Protein AF-A0A9N9A1X5-F1 (afdb_monomer_lite)

Structure (mmCIF, N/CA/C/O backbone):
data_AF-A0A9N9A1X5-F1
#
_entry.id   AF-A0A9N9A1X5-F1
#
loop_
_atom_site.group_PDB
_atom_site.id
_atom_site.type_symbol
_atom_site.label_atom_id
_atom_site.label_alt_id
_atom_site.label_comp_id
_atom_site.label_asym_id
_atom_site.label_entity_id
_atom_site.label_seq_id
_atom_site.pdbx_PDB_ins_code
_atom_site.Cartn_x
_atom_site.Cartn_y
_atom_site.Cartn_z
_atom_site.occupancy
_atom_site.B_iso_or_equiv
_atom_site.auth_seq_id
_atom_site.auth_comp_id
_atom_site.auth_asym_id
_atom_site.auth_atom_id
_atom_site.pdbx_PDB_model_num
ATOM 1 N N . CYS A 1 1 ? 8.928 -8.589 -3.030 1.00 90.06 1 CYS A N 1
ATOM 2 C CA . CYS A 1 1 ? 8.033 -7.415 -3.032 1.00 90.06 1 CYS A CA 1
ATOM 3 C C . CYS A 1 1 ? 8.673 -6.265 -2.249 1.00 90.06 1 CYS A C 1
ATOM 5 O O . CYS A 1 1 ? 9.037 -6.487 -1.104 1.00 90.06 1 CYS A O 1
ATOM 7 N N . TYR A 1 2 ? 8.829 -5.063 -2.821 1.00 94.00 2 TYR A N 1
ATOM 8 C CA . TYR A 1 2 ? 9.361 -3.892 -2.092 1.00 94.00 2 TYR A CA 1
ATOM 9 C C . TYR A 1 2 ? 8.298 -3.136 -1.271 1.00 94.00 2 TYR A C 1
ATOM 11 O O . TYR A 1 2 ? 8.634 -2.259 -0.479 1.00 94.00 2 TYR A O 1
ATOM 19 N N . LEU A 1 3 ? 7.017 -3.483 -1.443 1.00 95.75 3 LEU A N 1
ATOM 20 C CA . LEU A 1 3 ? 5.882 -2.843 -0.769 1.00 95.75 3 LEU A CA 1
ATOM 21 C C . LEU A 1 3 ? 5.399 -3.603 0.478 1.00 95.75 3 LEU A C 1
ATOM 23 O O . LEU A 1 3 ? 4.563 -3.083 1.210 1.00 95.75 3 LEU A O 1
ATOM 27 N N . CYS A 1 4 ? 5.888 -4.815 0.752 1.00 94.94 4 CYS A N 1
ATOM 28 C CA . CYS A 1 4 ? 5.504 -5.583 1.941 1.00 94.94 4 CYS A CA 1
ATOM 29 C C . CYS A 1 4 ? 6.554 -6.651 2.300 1.00 94.94 4 CYS A C 1
ATOM 31 O O . CYS A 1 4 ? 7.303 -7.071 1.415 1.00 94.94 4 CYS A O 1
ATOM 33 N N . PRO A 1 5 ? 6.546 -7.188 3.535 1.00 92.81 5 PRO A N 1
ATOM 34 C CA . PRO A 1 5 ? 7.524 -8.182 3.974 1.00 92.81 5 PRO A CA 1
ATOM 35 C C . PRO A 1 5 ? 7.153 -9.612 3.573 1.00 92.81 5 PRO A C 1
ATOM 37 O O . PRO A 1 5 ? 7.980 -10.516 3.688 1.00 92.81 5 PRO A O 1
ATOM 40 N N . ASN A 1 6 ? 5.913 -9.828 3.130 1.00 88.00 6 ASN A N 1
ATOM 41 C CA . ASN A 1 6 ? 5.428 -11.150 2.771 1.00 88.00 6 ASN A CA 1
ATOM 42 C C . ASN A 1 6 ? 6.188 -11.676 1.550 1.00 88.00 6 ASN A C 1
ATOM 44 O O . ASN A 1 6 ? 6.294 -10.998 0.525 1.00 88.00 6 ASN A O 1
ATOM 48 N N . LYS A 1 7 ? 6.718 -12.891 1.692 1.00 72.19 7 LYS A N 1
ATOM 49 C CA . LYS A 1 7 ? 7.453 -13.623 0.663 1.00 72.19 7 LYS A CA 1
ATOM 50 C C . LYS A 1 7 ? 6.520 -14.659 0.039 1.00 72.19 7 LYS A C 1
ATOM 52 O O . LYS A 1 7 ? 6.695 -15.845 0.274 1.00 72.19 7 LYS A O 1
ATOM 57 N N . TYR A 1 8 ? 5.500 -14.208 -0.684 1.00 63.59 8 TYR A N 1
ATOM 58 C CA . TYR A 1 8 ? 4.796 -15.105 -1.595 1.00 63.59 8 TYR A CA 1
ATOM 59 C C . TYR A 1 8 ? 5.568 -15.058 -2.905 1.00 63.59 8 TYR A C 1
ATOM 61 O O . TYR A 1 8 ? 5.627 -14.036 -3.584 1.00 63.59 8 TYR A O 1
ATOM 69 N N . SER A 1 9 ? 6.284 -16.134 -3.175 1.00 47.66 9 SER A N 1
ATOM 70 C CA . SER A 1 9 ? 6.928 -16.399 -4.450 1.00 47.66 9 SER A CA 1
ATOM 71 C C . SER A 1 9 ? 6.339 -17.698 -4.959 1.00 47.66 9 SER A C 1
ATOM 73 O O . SER A 1 9 ? 6.228 -18.626 -4.168 1.00 47.66 9 SER A O 1
ATOM 75 N N . PHE A 1 10 ? 5.974 -17.712 -6.238 1.00 43.50 10 PHE A N 1
ATOM 76 C CA . PHE A 1 10 ? 5.844 -18.878 -7.112 1.00 43.50 10 PHE A CA 1
ATOM 77 C C . PHE A 1 10 ? 6.256 -20.203 -6.436 1.00 43.50 10 PHE A C 1
ATOM 79 O O . PHE A 1 10 ? 7.447 -20.507 -6.366 1.00 43.50 10 PHE A O 1
ATOM 86 N N . ASP A 1 11 ? 5.295 -20.960 -5.900 1.00 42.38 11 ASP A N 1
ATOM 87 C CA . ASP A 1 11 ? 5.549 -22.357 -5.547 1.00 42.38 11 ASP A CA 1
ATOM 88 C C . ASP A 1 11 ? 5.662 -23.124 -6.872 1.00 42.38 11 ASP A C 1
ATOM 90 O O . ASP A 1 11 ? 4.681 -23.266 -7.602 1.00 42.38 11 ASP A O 1
ATOM 94 N N . GLU A 1 12 ? 6.865 -23.604 -7.209 1.00 48.62 12 GLU A N 1
ATOM 95 C CA . GLU A 1 12 ? 7.106 -24.425 -8.411 1.00 48.62 12 GLU A CA 1
ATOM 96 C C . GLU A 1 12 ? 6.248 -25.708 -8.432 1.00 48.62 12 GLU A C 1
ATOM 98 O O . GLU A 1 12 ? 6.062 -26.307 -9.490 1.00 48.62 12 GLU A O 1
ATOM 103 N N . GLU A 1 13 ? 5.703 -26.127 -7.283 1.00 49.28 13 GLU A N 1
ATOM 104 C CA . GLU A 1 13 ? 4.966 -27.384 -7.126 1.00 49.28 13 GLU A CA 1
ATOM 105 C C . GLU A 1 13 ? 3.461 -27.301 -7.440 1.00 49.28 13 GLU A C 1
ATOM 107 O O . GLU A 1 13 ? 2.864 -28.344 -7.708 1.00 49.28 13 GLU A O 1
ATOM 112 N N . THR A 1 14 ? 2.821 -26.121 -7.443 1.00 48.62 14 THR A N 1
ATOM 113 C CA . THR A 1 14 ? 1.349 -26.041 -7.583 1.00 48.62 14 THR A CA 1
ATOM 114 C C . THR A 1 14 ? 0.839 -25.691 -8.979 1.00 48.62 14 THR A C 1
ATOM 116 O O . THR A 1 14 ? -0.344 -25.897 -9.216 1.00 48.62 14 THR A O 1
ATOM 119 N N . TYR A 1 15 ? 1.679 -25.214 -9.915 1.00 44.69 15 TYR A N 1
ATOM 120 C CA . TYR A 1 15 ? 1.290 -24.815 -11.293 1.00 44.69 15 TYR A CA 1
ATOM 121 C C . TYR A 1 15 ? -0.044 -24.034 -11.379 1.00 44.69 15 TYR A C 1
ATOM 123 O O . TYR A 1 15 ? -0.753 -24.064 -12.381 1.00 44.69 15 TYR A O 1
ATOM 131 N N . GLU A 1 16 ? -0.375 -23.315 -10.312 1.00 42.34 16 GLU A N 1
ATOM 132 C CA . GLU A 1 16 ? -1.498 -22.404 -10.177 1.00 42.34 16 GLU A CA 1
ATOM 133 C C . GLU A 1 16 ? -0.889 -21.183 -9.490 1.00 42.34 16 GLU A C 1
ATOM 135 O O . GLU A 1 16 ? -0.623 -21.189 -8.287 1.00 42.34 16 GLU A O 1
ATOM 140 N N . GLY A 1 17 ? -0.531 -20.173 -10.288 1.00 42.31 17 GLY A N 1
ATOM 141 C CA . GLY A 1 17 ? 0.051 -18.925 -9.803 1.00 42.31 17 GLY A CA 1
ATOM 142 C C . GLY A 1 17 ? -0.938 -18.221 -8.880 1.00 42.31 17 GLY A C 1
ATOM 143 O O . GLY A 1 17 ? -1.812 -17.494 -9.341 1.00 42.31 17 GLY A O 1
ATOM 144 N N . GLY A 1 18 ? -0.841 -18.483 -7.579 1.00 41.34 18 GLY A N 1
ATOM 145 C CA . GLY A 1 18 ? -1.771 -17.945 -6.594 1.00 41.34 18 GLY A CA 1
ATOM 146 C C . GLY A 1 18 ? -1.640 -16.430 -6.489 1.00 41.34 18 GLY A C 1
ATOM 147 O O . GLY A 1 18 ? -0.579 -15.973 -6.083 1.00 41.34 18 GLY A O 1
ATOM 148 N N . GLU A 1 19 ? -2.704 -15.711 -6.877 1.00 53.69 19 GLU A N 1
ATOM 149 C CA . GLU A 1 19 ? -3.191 -14.335 -6.577 1.00 53.69 19 GLU A CA 1
ATOM 150 C C . GLU A 1 19 ? -2.211 -13.159 -6.298 1.00 53.69 19 GLU A C 1
ATOM 152 O O . GLU A 1 19 ? -2.636 -12.010 -6.182 1.00 53.69 19 GLU A O 1
ATOM 157 N N . PHE A 1 20 ? -0.896 -13.366 -6.259 1.00 62.91 20 PHE A N 1
ATOM 158 C CA . PHE A 1 20 ? 0.128 -12.399 -5.861 1.00 62.91 20 PHE A CA 1
ATOM 159 C C . PHE A 1 20 ? 1.337 -12.432 -6.802 1.00 62.91 20 PHE A C 1
ATOM 161 O O . PHE A 1 20 ? 2.485 -12.430 -6.351 1.00 62.91 20 PHE A O 1
ATOM 168 N N . GLU A 1 21 ? 1.097 -12.444 -8.113 1.00 75.56 21 GLU A N 1
ATOM 169 C CA . GLU A 1 21 ? 2.166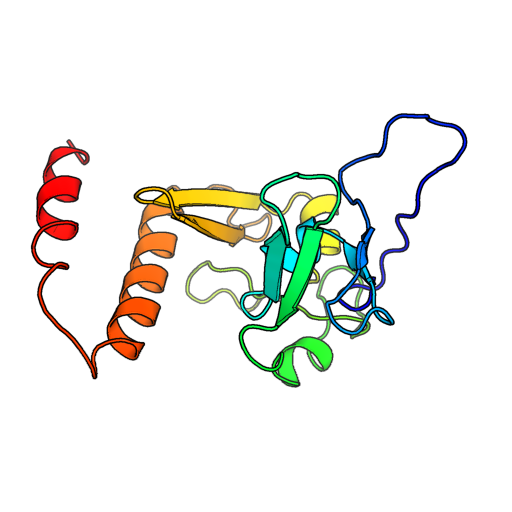 -12.346 -9.108 1.00 75.56 21 GLU A CA 1
ATOM 170 C C . GLU A 1 21 ? 3.070 -11.127 -8.837 1.00 75.56 21 GLU A C 1
ATOM 172 O O . GLU A 1 21 ? 2.607 -10.031 -8.488 1.00 75.56 21 GLU A O 1
ATOM 177 N N . LEU A 1 22 ? 4.386 -11.336 -8.944 1.00 86.31 22 LEU A N 1
ATOM 178 C CA . LEU A 1 22 ? 5.375 -10.274 -8.818 1.00 86.31 22 LEU A CA 1
ATOM 179 C C . LEU A 1 22 ? 5.517 -9.555 -10.153 1.00 86.31 22 LEU A C 1
ATOM 181 O O . LEU A 1 22 ? 5.984 -10.128 -11.129 1.00 86.31 22 LEU A O 1
ATOM 185 N N . ILE A 1 23 ? 5.218 -8.263 -10.149 1.00 88.12 23 ILE A N 1
ATOM 186 C CA . ILE A 1 23 ? 5.361 -7.398 -11.310 1.00 88.12 23 ILE A CA 1
ATOM 187 C C . ILE A 1 23 ? 6.622 -6.557 -11.124 1.00 88.12 23 ILE A C 1
ATOM 189 O O . ILE A 1 23 ? 6.880 -6.002 -10.046 1.00 88.12 23 ILE A O 1
ATOM 193 N N . ALA A 1 24 ? 7.438 -6.491 -12.174 1.00 89.88 24 ALA A N 1
ATOM 194 C CA . ALA A 1 24 ? 8.619 -5.643 -12.201 1.00 89.88 24 ALA A CA 1
ATOM 195 C C . ALA A 1 24 ? 8.206 -4.167 -12.219 1.00 89.88 24 ALA A C 1
ATOM 197 O O . ALA A 1 24 ? 7.299 -3.765 -12.945 1.00 89.88 24 ALA A O 1
ATOM 198 N N . LYS A 1 25 ? 8.911 -3.340 -11.458 1.00 90.50 25 LYS A N 1
ATOM 199 C CA . LYS A 1 25 ? 8.856 -1.890 -11.595 1.00 90.50 25 LYS A CA 1
ATOM 200 C C . LYS A 1 25 ? 9.504 -1.461 -12.919 1.00 90.50 25 LYS A C 1
ATOM 202 O O . LYS A 1 25 ? 10.329 -2.188 -13.470 1.00 90.50 25 LYS A O 1
ATOM 207 N N . ASP A 1 26 ? 9.133 -0.290 -13.429 1.00 86.75 26 ASP A N 1
ATOM 208 C CA . ASP A 1 26 ? 9.712 0.328 -14.633 1.00 86.75 26 ASP A CA 1
ATOM 209 C C . ASP A 1 26 ? 11.245 0.459 -14.614 1.00 86.75 26 ASP A C 1
ATOM 211 O O . ASP A 1 26 ? 11.881 0.403 -15.663 1.00 86.75 26 ASP A O 1
ATOM 215 N N . ASP A 1 27 ? 11.850 0.554 -13.427 1.00 84.88 27 ASP A N 1
ATOM 216 C CA . ASP A 1 27 ? 13.306 0.539 -13.250 1.00 84.88 27 ASP A CA 1
ATOM 217 C C . ASP A 1 27 ? 13.953 -0.830 -13.528 1.00 84.88 27 ASP A C 1
ATOM 219 O O . ASP A 1 27 ? 15.175 -0.919 -13.623 1.00 84.88 27 ASP A O 1
ATOM 223 N N . GLY A 1 28 ? 13.159 -1.897 -13.663 1.00 78.94 28 GLY A N 1
ATOM 224 C CA . GLY A 1 28 ? 13.616 -3.259 -13.939 1.00 78.94 28 GLY A CA 1
ATOM 225 C C . GLY A 1 28 ? 14.365 -3.932 -12.784 1.00 78.94 28 GLY A C 1
ATOM 226 O O . GLY A 1 28 ? 14.792 -5.077 -12.919 1.00 78.94 28 GLY A O 1
ATOM 227 N N . VAL A 1 29 ? 14.524 -3.250 -11.645 1.00 83.88 29 VAL A N 1
ATOM 228 C CA . VAL A 1 29 ? 15.314 -3.726 -10.499 1.00 83.88 29 VAL A CA 1
ATOM 229 C C . VAL A 1 29 ? 14.408 -4.150 -9.350 1.00 83.88 29 VAL A C 1
ATOM 231 O O . VAL A 1 29 ? 14.676 -5.145 -8.674 1.00 83.88 29 VAL A O 1
ATOM 234 N N . ARG A 1 30 ? 13.334 -3.398 -9.097 1.00 89.69 30 ARG A N 1
ATOM 235 C CA . ARG A 1 30 ? 12.405 -3.675 -7.997 1.00 89.69 30 ARG A CA 1
ATOM 236 C C . ARG A 1 30 ? 11.190 -4.456 -8.481 1.00 89.69 30 ARG A C 1
ATOM 238 O O . ARG A 1 30 ? 10.732 -4.284 -9.600 1.00 89.69 30 ARG A O 1
ATOM 245 N N . TYR A 1 31 ? 10.635 -5.279 -7.594 1.00 91.44 31 TYR A N 1
ATOM 246 C CA . TYR A 1 31 ? 9.440 -6.085 -7.855 1.00 91.44 31 TYR A CA 1
ATOM 247 C C . TYR A 1 31 ? 8.457 -5.925 -6.707 1.00 91.44 31 TYR A C 1
ATOM 249 O O . TYR A 1 31 ? 8.864 -5.951 -5.537 1.00 91.44 31 TYR A O 1
ATOM 257 N N . ALA A 1 32 ? 7.169 -5.813 -7.004 1.00 91.94 32 ALA A N 1
ATOM 258 C CA . ALA A 1 32 ? 6.115 -5.861 -5.998 1.00 91.94 32 ALA A CA 1
ATOM 259 C C . ALA A 1 32 ? 4.962 -6.753 -6.445 1.00 91.94 32 ALA A C 1
ATOM 261 O O . ALA A 1 32 ? 4.803 -7.020 -7.628 1.00 91.94 32 ALA A O 1
ATOM 262 N N . HIS A 1 33 ? 4.190 -7.254 -5.480 1.00 91.75 33 HIS A N 1
ATOM 263 C CA . HIS A 1 33 ? 2.975 -7.997 -5.802 1.00 91.75 33 HIS A CA 1
ATOM 264 C C . HIS A 1 33 ? 2.009 -7.073 -6.543 1.00 91.75 33 HIS A C 1
ATOM 266 O O . HIS A 1 33 ? 1.860 -5.917 -6.128 1.00 91.75 33 HIS A O 1
ATOM 272 N N . GLY A 1 34 ? 1.309 -7.601 -7.549 1.00 90.00 34 GLY A N 1
ATOM 273 C CA . GLY A 1 34 ? 0.255 -6.870 -8.253 1.00 90.00 34 GLY A CA 1
ATOM 274 C C . GLY A 1 34 ? -0.764 -6.270 -7.281 1.00 90.00 34 GLY A C 1
ATOM 275 O O . GLY A 1 34 ? -1.010 -5.067 -7.306 1.00 90.00 34 GLY A O 1
ATOM 276 N N . LEU A 1 35 ? -1.237 -7.057 -6.307 1.00 91.00 35 LEU A N 1
ATOM 277 C CA . LEU A 1 35 ? -2.135 -6.567 -5.254 1.00 91.00 35 LEU A CA 1
ATOM 278 C C . LEU A 1 35 ? -1.553 -5.379 -4.472 1.00 91.00 35 LEU A C 1
ATOM 280 O O . LEU A 1 35 ? -2.230 -4.376 -4.263 1.00 91.00 35 LEU A O 1
ATOM 284 N N . CYS A 1 36 ? -0.285 -5.451 -4.055 1.00 94.12 36 CYS A N 1
ATOM 285 C CA . CYS A 1 36 ? 0.340 -4.339 -3.340 1.00 94.12 36 CYS A CA 1
ATOM 286 C C . CYS A 1 36 ? 0.402 -3.075 -4.208 1.00 94.12 36 CYS A C 1
ATOM 288 O O . CYS A 1 36 ? 0.139 -1.990 -3.696 1.00 94.12 36 CYS A O 1
ATOM 290 N N . ALA A 1 37 ? 0.725 -3.216 -5.495 1.00 93.31 37 ALA A N 1
ATOM 291 C CA . ALA A 1 37 ? 0.800 -2.101 -6.433 1.00 93.31 37 ALA A CA 1
ATOM 292 C C . ALA A 1 37 ? -0.577 -1.489 -6.750 1.00 93.31 37 ALA A C 1
ATOM 294 O O . ALA A 1 37 ? -0.677 -0.282 -6.939 1.00 93.31 37 ALA A O 1
ATOM 295 N N . MET A 1 38 ? -1.647 -2.289 -6.760 1.00 92.00 38 MET A N 1
ATOM 296 C CA . MET A 1 38 ? -3.012 -1.789 -6.968 1.00 92.00 38 MET A CA 1
ATOM 297 C C . MET A 1 38 ? -3.514 -0.942 -5.790 1.00 92.00 38 MET A C 1
ATOM 299 O O . MET A 1 38 ? -4.196 0.061 -5.984 1.00 92.00 38 MET A O 1
ATOM 303 N N . PHE A 1 39 ? -3.182 -1.327 -4.555 1.00 94.06 39 PHE A N 1
ATOM 304 C CA . PHE A 1 39 ? -3.741 -0.697 -3.351 1.00 94.06 39 PHE A CA 1
ATOM 305 C C . PHE A 1 39 ? -2.843 0.375 -2.716 1.00 94.06 39 PHE A C 1
ATOM 307 O O . PHE A 1 39 ? -3.314 1.122 -1.853 1.00 94.06 39 PHE A O 1
ATOM 314 N N . VAL A 1 40 ? -1.570 0.482 -3.110 1.00 94.81 40 VAL A N 1
ATOM 315 C CA . VAL A 1 40 ? -0.733 1.643 -2.772 1.00 94.81 40 VAL A CA 1
ATOM 316 C C . VAL A 1 40 ? -1.086 2.787 -3.740 1.00 94.81 40 VAL A C 1
ATOM 318 O O . VAL A 1 40 ? -0.867 2.645 -4.936 1.00 94.81 40 VAL A O 1
ATOM 321 N N . PRO A 1 41 ? -1.645 3.920 -3.266 1.00 91.25 41 PRO A N 1
ATOM 322 C CA . PRO A 1 41 ? -2.226 4.947 -4.145 1.00 91.25 41 PRO A CA 1
ATOM 323 C C . PRO A 1 41 ? -1.264 5.590 -5.148 1.00 91.25 41 PRO A C 1
ATOM 325 O O . PRO A 1 41 ? -1.699 6.092 -6.180 1.00 91.25 41 PRO A O 1
ATOM 328 N N . GLU A 1 42 ? 0.025 5.619 -4.824 1.00 94.19 42 GLU A N 1
ATOM 329 C CA . GLU A 1 42 ? 1.063 6.243 -5.642 1.00 94.19 42 GLU A CA 1
ATOM 330 C C . GLU A 1 42 ? 1.607 5.315 -6.738 1.00 94.19 42 GLU A C 1
ATOM 332 O O . GLU A 1 42 ? 2.399 5.748 -7.575 1.00 94.19 42 GLU A O 1
ATOM 337 N N . THR A 1 43 ? 1.180 4.050 -6.760 1.00 92.88 43 THR A N 1
ATOM 338 C CA . THR A 1 43 ? 1.583 3.062 -7.763 1.00 92.88 43 THR A CA 1
ATOM 339 C C . THR A 1 43 ? 0.439 2.707 -8.708 1.00 92.88 43 THR A C 1
ATOM 341 O O . THR A 1 43 ? -0.740 2.865 -8.398 1.00 92.88 43 THR A O 1
ATOM 344 N N . GLU A 1 44 ? 0.793 2.229 -9.894 1.00 90.50 44 GLU A N 1
ATOM 345 C CA . GLU A 1 44 ? -0.128 1.702 -10.896 1.00 90.50 44 GLU A CA 1
ATOM 346 C C . GLU A 1 44 ? 0.541 0.581 -11.679 1.00 90.50 44 GLU A C 1
ATOM 348 O O . GLU A 1 44 ? 1.763 0.554 -11.810 1.00 90.50 44 GLU A O 1
ATOM 353 N N . ILE A 1 45 ? -0.263 -0.341 -12.196 1.00 89.69 45 ILE A N 1
ATOM 354 C CA . ILE A 1 45 ? 0.192 -1.355 -13.139 1.00 89.69 45 ILE A CA 1
ATOM 355 C C . ILE A 1 45 ? -0.188 -0.859 -14.531 1.00 89.69 45 ILE A C 1
ATOM 357 O O . ILE A 1 45 ? -1.368 -0.665 -14.813 1.00 89.69 45 ILE A O 1
ATOM 361 N N . ALA A 1 46 ? 0.809 -0.635 -15.380 1.00 87.50 46 ALA A N 1
ATOM 362 C CA . ALA A 1 46 ? 0.623 -0.239 -16.768 1.00 87.50 46 ALA A CA 1
ATOM 363 C C . ALA A 1 46 ? 1.124 -1.352 -17.694 1.00 87.50 46 ALA A C 1
ATOM 365 O O . ALA A 1 46 ? 2.174 -1.945 -17.441 1.00 87.50 46 ALA A O 1
ATOM 366 N N . SER A 1 47 ? 0.393 -1.609 -18.776 1.00 81.75 47 SER A N 1
ATOM 367 C CA . SER A 1 47 ? 0.848 -2.476 -19.868 1.00 81.75 47 SER A CA 1
ATOM 368 C C . SER A 1 47 ? 1.533 -1.629 -20.943 1.00 81.75 47 SER A C 1
ATOM 370 O O . SER A 1 47 ? 1.069 -0.532 -21.266 1.00 81.75 47 SER A O 1
ATOM 372 N N . SER A 1 48 ? 2.655 -2.114 -21.473 1.00 69.25 48 SER A N 1
ATOM 373 C CA . SER A 1 48 ? 3.416 -1.450 -22.539 1.00 69.25 48 SER A CA 1
ATOM 374 C C . SER A 1 48 ? 2.765 -1.586 -23.920 1.00 69.25 48 SER A C 1
ATOM 376 O O . SER A 1 48 ? 2.944 -0.705 -24.760 1.00 69.25 48 SER A O 1
ATOM 378 N N . ASP A 1 49 ? 2.013 -2.662 -24.162 1.00 66.81 49 ASP A N 1
ATOM 379 C CA . ASP A 1 49 ? 1.461 -3.023 -25.474 1.00 66.81 49 ASP A CA 1
ATOM 380 C C . ASP A 1 49 ? -0.043 -3.354 -25.451 1.00 66.81 49 ASP A C 1
ATOM 382 O O . ASP A 1 49 ? -0.627 -3.693 -26.481 1.00 66.81 49 ASP A O 1
ATOM 386 N N . GLY A 1 50 ? -0.689 -3.224 -24.290 1.00 58.00 50 GLY A N 1
ATOM 387 C CA . GLY A 1 50 ? -2.089 -3.596 -24.091 1.00 58.00 50 GLY A CA 1
ATOM 388 C C . GLY A 1 50 ? -2.305 -5.099 -23.898 1.00 58.00 50 GLY A C 1
ATOM 389 O O . GLY A 1 50 ? -3.457 -5.526 -23.839 1.00 58.00 50 GLY A O 1
ATOM 390 N N . SER A 1 51 ? -1.234 -5.894 -23.798 1.00 58.25 51 SER A N 1
ATOM 391 C CA . SER A 1 51 ? -1.287 -7.296 -23.391 1.00 58.25 51 SER A CA 1
ATOM 392 C C . SER A 1 51 ? -0.983 -7.452 -21.897 1.00 58.25 51 SER A C 1
ATOM 394 O O . SER A 1 51 ? -0.228 -6.669 -21.311 1.00 58.25 51 SER A O 1
ATOM 396 N N . ASP A 1 52 ? -1.552 -8.487 -21.277 1.00 56.88 52 ASP A N 1
ATOM 397 C CA . ASP A 1 52 ? -1.318 -8.803 -19.859 1.00 56.88 52 ASP A CA 1
ATOM 398 C C . ASP A 1 52 ? 0.119 -9.296 -19.595 1.00 56.88 52 ASP A C 1
ATOM 400 O O . ASP A 1 52 ? 0.588 -9.262 -18.459 1.00 56.88 52 ASP A O 1
ATOM 404 N N . ASN A 1 53 ? 0.848 -9.705 -20.640 1.00 58.03 53 ASN A N 1
ATOM 405 C CA . ASN A 1 53 ? 2.138 -10.387 -20.513 1.00 58.03 53 ASN A CA 1
ATOM 406 C C . ASN A 1 53 ? 3.309 -9.455 -20.148 1.00 58.03 53 ASN A C 1
ATOM 408 O O . ASN A 1 53 ? 4.291 -9.926 -19.581 1.00 58.03 53 ASN A O 1
ATOM 412 N N . ASP A 1 54 ? 3.213 -8.154 -20.447 1.00 73.94 54 ASP A N 1
ATOM 413 C CA . ASP A 1 54 ? 4.305 -7.181 -20.265 1.00 73.94 54 ASP A CA 1
ATOM 414 C C . ASP A 1 54 ? 3.917 -6.014 -19.338 1.00 73.94 54 ASP A C 1
ATOM 416 O O . ASP A 1 54 ? 4.256 -4.845 -19.553 1.00 73.94 54 ASP A O 1
ATOM 420 N N . CYS A 1 55 ? 3.212 -6.323 -18.250 1.00 84.19 55 CYS A N 1
ATOM 421 C CA . CYS A 1 55 ? 2.859 -5.330 -17.240 1.00 84.19 55 CYS A CA 1
ATOM 422 C C . CYS A 1 55 ? 4.087 -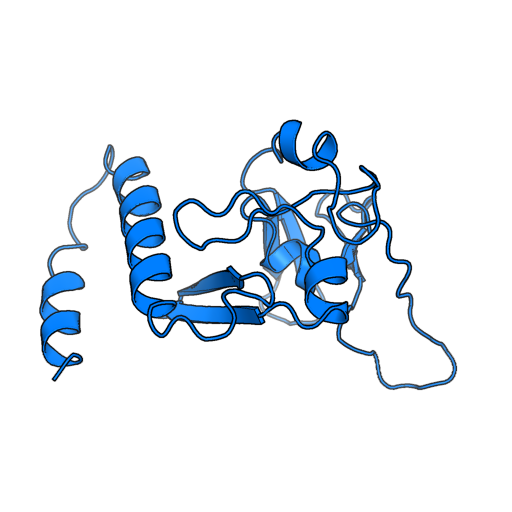4.833 -16.449 1.00 84.19 55 CYS A C 1
ATOM 424 O O . CYS A 1 55 ? 4.977 -5.601 -16.066 1.00 84.19 55 CYS A O 1
ATOM 426 N N . LYS A 1 56 ? 4.117 -3.529 -16.144 1.00 89.75 56 LYS A N 1
ATOM 427 C CA . LYS A 1 56 ? 5.108 -2.879 -15.273 1.00 89.75 56 LYS A CA 1
ATOM 428 C C . LYS A 1 56 ? 4.431 -2.045 -14.198 1.00 89.75 56 LYS A C 1
ATOM 430 O O . LYS A 1 56 ? 3.397 -1.426 -14.431 1.00 89.75 56 LYS A O 1
ATOM 435 N N . ILE A 1 57 ? 5.055 -1.982 -13.026 1.00 91.81 57 ILE A N 1
ATOM 436 C CA . ILE A 1 57 ? 4.655 -1.044 -11.976 1.00 91.81 57 ILE A CA 1
ATOM 437 C C . ILE A 1 57 ? 5.262 0.322 -12.283 1.00 91.81 57 ILE A C 1
ATOM 439 O O . ILE A 1 57 ? 6.485 0.451 -12.379 1.00 91.81 57 ILE A O 1
ATOM 443 N N . ILE A 1 58 ? 4.406 1.334 -12.372 1.00 92.31 58 ILE A N 1
ATOM 444 C CA . ILE A 1 58 ? 4.774 2.742 -12.499 1.00 92.31 58 ILE A CA 1
ATOM 445 C C . ILE A 1 58 ? 4.457 3.450 -11.177 1.00 92.31 58 ILE A C 1
ATOM 447 O O . ILE A 1 58 ? 3.397 3.242 -10.587 1.00 92.31 58 ILE A O 1
ATOM 451 N N . GLU A 1 59 ? 5.371 4.296 -10.703 1.00 91.12 59 GLU A N 1
ATOM 452 C CA . GLU A 1 59 ? 5.104 5.237 -9.608 1.00 91.12 59 GLU A CA 1
ATOM 453 C C . GLU A 1 59 ? 4.603 6.550 -10.228 1.00 91.12 59 GLU A C 1
ATOM 455 O O . GLU A 1 59 ? 5.380 7.274 -10.848 1.00 91.12 59 GLU A O 1
ATOM 460 N N . LYS A 1 60 ? 3.303 6.849 -10.095 1.00 86.75 60 LYS A N 1
ATOM 461 C CA . LYS A 1 60 ? 2.709 8.107 -10.595 1.00 86.75 60 LYS A CA 1
ATOM 462 C C . LYS A 1 60 ? 3.283 9.320 -9.871 1.00 86.75 60 LYS A C 1
ATOM 464 O O . LYS A 1 60 ? 3.502 10.369 -10.468 1.00 86.75 60 LYS A O 1
ATOM 469 N N . GLU A 1 61 ? 3.547 9.139 -8.584 1.00 87.81 61 GLU A N 1
ATOM 470 C CA . GLU A 1 61 ? 4.227 10.084 -7.711 1.00 87.81 61 GLU A CA 1
ATOM 471 C C . GLU A 1 61 ? 5.182 9.310 -6.787 1.00 87.81 61 GLU A C 1
ATOM 473 O O . GLU A 1 61 ? 4.971 8.117 -6.543 1.00 87.81 61 GLU A O 1
ATOM 478 N N . PRO A 1 62 ? 6.229 9.949 -6.234 1.00 91.25 62 PRO A N 1
ATOM 479 C CA . PRO A 1 62 ? 7.101 9.293 -5.268 1.00 91.25 62 PRO A CA 1
ATOM 480 C C . PRO A 1 62 ? 6.312 8.815 -4.045 1.00 91.25 62 PRO A C 1
ATOM 482 O O . PRO A 1 62 ? 5.648 9.611 -3.381 1.00 91.25 62 PRO A O 1
ATOM 485 N N . ILE A 1 63 ? 6.442 7.532 -3.696 1.00 93.62 63 ILE A N 1
ATOM 486 C CA . ILE A 1 63 ? 5.777 6.965 -2.517 1.00 93.62 63 ILE A CA 1
ATOM 487 C C . ILE A 1 63 ? 6.246 7.726 -1.257 1.00 93.62 63 ILE A C 1
ATOM 489 O O . ILE A 1 63 ? 7.442 7.704 -0.937 1.00 93.62 63 ILE A O 1
ATOM 493 N N . PRO A 1 64 ? 5.342 8.378 -0.500 1.00 95.31 64 PRO A N 1
ATOM 494 C CA . PRO A 1 64 ? 5.722 9.174 0.656 1.00 95.31 64 PRO A CA 1
ATOM 495 C C . PRO A 1 64 ? 6.441 8.349 1.726 1.00 95.31 64 PRO A C 1
ATOM 497 O O . PRO A 1 64 ? 6.003 7.253 2.087 1.00 95.31 64 PRO A O 1
ATOM 500 N N . LYS A 1 65 ? 7.502 8.920 2.313 1.00 95.62 65 LYS A N 1
ATOM 501 C CA . LYS A 1 65 ? 8.332 8.252 3.336 1.00 95.62 65 LYS A CA 1
ATOM 502 C C . LYS A 1 65 ? 7.522 7.692 4.505 1.00 95.62 65 LYS A C 1
ATOM 504 O O . LYS A 1 65 ? 7.811 6.590 4.966 1.00 95.62 65 LYS A O 1
ATOM 509 N N . PHE A 1 66 ? 6.468 8.398 4.930 1.00 95.62 66 PHE A N 1
ATOM 510 C CA . PHE A 1 66 ? 5.647 7.974 6.066 1.00 95.62 66 PHE A CA 1
ATOM 511 C C . PHE A 1 66 ? 5.058 6.571 5.869 1.00 95.62 66 PHE A C 1
ATOM 513 O O . PHE A 1 66 ? 4.887 5.854 6.849 1.00 95.62 66 PHE A O 1
ATOM 520 N N . ARG A 1 67 ? 4.780 6.138 4.628 1.00 97.06 67 ARG A N 1
ATOM 521 C CA . ARG A 1 67 ? 4.246 4.794 4.359 1.00 97.06 67 ARG A CA 1
ATOM 522 C C . ARG A 1 67 ? 5.218 3.698 4.775 1.00 97.06 67 ARG A C 1
ATOM 524 O O . ARG A 1 67 ? 4.765 2.682 5.291 1.00 97.06 67 ARG A O 1
ATOM 531 N N . PHE A 1 68 ? 6.517 3.932 4.585 1.00 97.12 68 PHE A N 1
ATOM 532 C CA . PHE A 1 68 ? 7.596 3.025 4.983 1.00 97.12 68 PHE A CA 1
ATOM 533 C C . PHE A 1 68 ? 8.005 3.184 6.450 1.00 97.12 68 PHE A C 1
ATOM 535 O O . PHE A 1 68 ? 8.541 2.265 7.051 1.00 97.12 68 PHE A O 1
ATOM 542 N N . GLU A 1 69 ? 7.756 4.345 7.055 1.00 96.88 69 GLU A N 1
ATOM 543 C CA . GLU A 1 69 ? 8.052 4.592 8.473 1.00 96.88 69 GLU A CA 1
ATOM 544 C C . GLU A 1 69 ? 6.913 4.154 9.410 1.00 96.88 69 GLU A C 1
ATOM 546 O O . GLU A 1 69 ? 7.119 4.024 10.625 1.00 96.88 69 GLU A O 1
ATOM 551 N N . THR A 1 70 ? 5.723 3.920 8.851 1.00 97.00 70 THR A N 1
ATOM 552 C CA . THR A 1 70 ? 4.532 3.459 9.566 1.00 97.00 70 THR A CA 1
ATOM 553 C C . THR A 1 70 ? 4.626 1.965 9.846 1.00 97.00 70 THR A C 1
ATOM 555 O O . THR A 1 70 ? 4.906 1.163 8.960 1.00 97.00 70 THR A O 1
ATOM 558 N N . GLU A 1 71 ? 4.367 1.580 11.093 1.00 97.88 71 GLU A N 1
ATOM 559 C CA . GLU A 1 71 ? 4.343 0.177 11.493 1.00 97.88 71 GLU A CA 1
ATOM 560 C C . GLU A 1 71 ? 3.009 -0.478 11.121 1.00 97.88 71 GLU A C 1
ATOM 562 O O . GLU A 1 71 ? 1.930 0.019 11.454 1.00 97.88 71 GLU A O 1
ATOM 567 N N . CYS A 1 72 ? 3.086 -1.627 10.451 1.00 98.12 72 CYS A N 1
ATOM 568 C CA . CYS A 1 72 ? 1.923 -2.452 10.169 1.00 98.12 72 CYS A CA 1
ATOM 569 C C . CYS A 1 72 ? 1.368 -3.035 11.472 1.00 98.12 72 CYS A C 1
ATOM 571 O O . CYS A 1 72 ? 2.048 -3.799 12.149 1.00 98.12 72 CYS A O 1
ATOM 573 N N . GLN A 1 73 ? 0.101 -2.771 11.780 1.00 97.38 73 GLN A N 1
ATOM 574 C CA . GLN A 1 73 ? -0.542 -3.261 13.006 1.00 97.38 73 GLN A CA 1
ATOM 575 C C . GLN A 1 73 ? -0.814 -4.772 13.030 1.00 97.38 73 GLN A C 1
ATOM 577 O O . GLN A 1 73 ? -1.299 -5.282 14.036 1.00 97.38 73 GLN A O 1
ATOM 582 N N . ILE A 1 74 ? -0.568 -5.468 11.920 1.00 96.25 74 ILE A N 1
ATOM 583 C CA . ILE A 1 74 ? -0.784 -6.912 11.792 1.00 96.25 74 ILE A CA 1
ATOM 584 C C . ILE A 1 74 ? 0.525 -7.669 12.029 1.00 96.25 74 ILE A C 1
ATOM 586 O O . ILE A 1 74 ? 0.570 -8.573 12.852 1.00 96.25 74 ILE A O 1
ATOM 590 N N . CYS A 1 75 ? 1.594 -7.302 11.316 1.00 96.38 75 CYS A N 1
ATOM 591 C CA . CYS A 1 75 ? 2.884 -7.990 11.416 1.00 96.38 75 CYS A CA 1
ATOM 592 C C . CYS A 1 75 ? 3.909 -7.260 12.297 1.00 96.38 75 CYS A C 1
ATOM 594 O O . CYS A 1 75 ? 4.999 -7.783 12.496 1.00 96.38 75 CYS A O 1
ATOM 596 N N . HIS A 1 76 ? 3.586 -6.062 12.796 1.00 97.31 76 HIS A N 1
ATOM 597 C CA . HIS A 1 76 ? 4.437 -5.240 13.666 1.00 97.31 76 HIS A CA 1
ATOM 598 C C . HIS A 1 76 ? 5.816 -4.917 13.070 1.00 97.31 76 HIS A C 1
ATOM 600 O O . HIS A 1 76 ? 6.827 -4.874 13.762 1.00 97.31 76 HIS A O 1
ATOM 606 N N . THR A 1 77 ? 5.867 -4.691 11.753 1.00 96.50 77 THR A N 1
ATOM 607 C CA . THR A 1 77 ? 7.096 -4.290 11.050 1.00 96.50 77 THR A CA 1
ATOM 608 C C . THR A 1 77 ? 6.867 -3.046 10.200 1.00 96.50 77 THR A C 1
ATOM 610 O O . THR A 1 77 ? 5.736 -2.762 9.802 1.00 96.50 77 THR A O 1
ATOM 613 N N . LYS A 1 78 ? 7.966 -2.372 9.860 1.00 96.81 78 LYS A N 1
ATOM 614 C CA . LYS A 1 78 ? 8.041 -1.240 8.919 1.00 96.81 78 LYS A CA 1
ATOM 615 C C . LYS A 1 78 ? 8.615 -1.646 7.551 1.00 96.81 78 LYS A C 1
ATOM 617 O O . LYS A 1 78 ? 9.123 -0.827 6.794 1.00 96.81 78 LYS A O 1
ATOM 622 N N . LEU A 1 79 ? 8.641 -2.949 7.266 1.00 94.25 79 LEU A N 1
ATOM 623 C CA . LEU A 1 79 ? 9.278 -3.509 6.076 1.00 94.25 79 LEU A CA 1
ATOM 624 C C . LEU A 1 79 ? 8.313 -3.488 4.884 1.00 94.25 79 LEU A C 1
ATOM 626 O O . LEU A 1 79 ? 7.759 -4.517 4.508 1.00 94.25 79 LEU A O 1
ATOM 630 N N . GLY A 1 80 ? 8.117 -2.311 4.297 1.00 96.00 80 GLY A N 1
ATOM 631 C CA . GLY A 1 80 ? 7.211 -2.103 3.167 1.00 96.00 80 GLY A CA 1
ATOM 632 C C . GLY A 1 80 ? 6.357 -0.854 3.339 1.00 96.00 80 GLY A C 1
ATOM 633 O O . GLY A 1 80 ? 6.535 -0.101 4.289 1.00 96.00 80 GLY A O 1
ATOM 634 N N . ALA A 1 81 ? 5.433 -0.625 2.409 1.00 97.44 81 ALA A N 1
ATOM 635 C CA . ALA A 1 81 ? 4.533 0.519 2.432 1.00 97.44 81 ALA A CA 1
ATOM 636 C C . ALA A 1 81 ? 3.203 0.139 3.095 1.00 97.44 81 ALA A C 1
ATOM 638 O O . ALA A 1 81 ? 2.464 -0.720 2.606 1.00 97.44 81 ALA A O 1
ATOM 639 N N . CYS A 1 82 ? 2.869 0.801 4.202 1.00 97.88 82 CYS A N 1
ATOM 640 C CA . CYS A 1 82 ? 1.563 0.660 4.829 1.00 97.88 82 CYS A CA 1
ATOM 641 C C . CYS A 1 82 ? 0.496 1.519 4.135 1.00 97.88 82 CYS A C 1
ATOM 643 O O . CYS A 1 82 ? 0.730 2.655 3.705 1.00 97.88 82 CYS A O 1
ATOM 645 N N . VAL A 1 83 ? -0.721 0.983 4.105 1.00 96.19 83 VAL A N 1
ATOM 646 C CA . VAL A 1 83 ? -1.943 1.689 3.723 1.00 96.19 83 VAL A CA 1
ATOM 647 C C . VAL A 1 83 ? -2.837 1.858 4.945 1.00 96.19 83 VAL A C 1
ATOM 64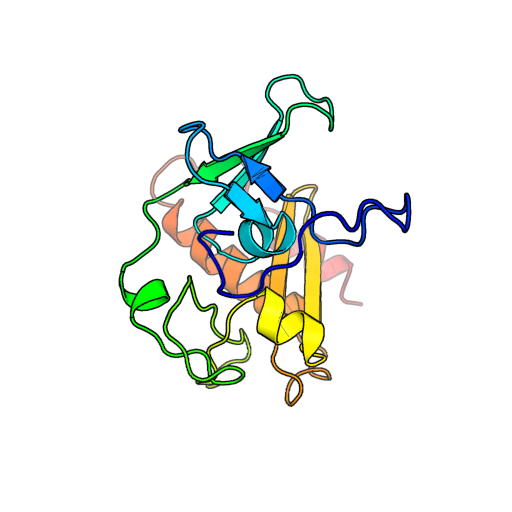9 O O . VAL A 1 83 ? -2.818 1.049 5.874 1.00 96.19 83 VAL A O 1
ATOM 652 N N . LYS A 1 84 ? -3.594 2.952 4.963 1.00 94.56 84 LYS A N 1
ATOM 653 C CA . LYS A 1 84 ? -4.547 3.267 6.025 1.00 94.56 84 LYS A CA 1
ATOM 654 C C . LYS A 1 84 ? -5.901 2.647 5.689 1.00 94.56 84 LYS A C 1
ATOM 656 O O . LYS A 1 84 ? -6.326 2.732 4.539 1.00 94.56 84 LYS A O 1
ATOM 661 N N . CYS A 1 85 ? -6.604 2.110 6.683 1.00 93.00 85 CYS A N 1
ATOM 662 C CA . CYS A 1 85 ? -8.032 1.821 6.545 1.00 93.00 85 CYS A CA 1
ATOM 663 C C . CYS A 1 85 ? -8.784 3.095 6.133 1.00 93.00 85 CYS A C 1
ATOM 665 O O . CYS A 1 85 ? -8.557 4.158 6.711 1.00 93.00 85 CYS A O 1
ATOM 667 N N . GLN A 1 86 ? -9.678 2.976 5.154 1.00 89.19 86 GLN A N 1
ATOM 668 C CA . GLN A 1 86 ? -10.361 4.136 4.576 1.00 89.19 86 GLN A CA 1
ATOM 669 C C . GLN A 1 86 ? -11.609 4.608 5.320 1.00 89.19 86 GLN A C 1
ATOM 671 O O . GLN A 1 86 ? -12.116 5.674 4.994 1.00 89.19 86 GLN A O 1
ATOM 676 N N . GLU A 1 87 ? -12.030 3.891 6.362 1.00 85.25 87 GLU A N 1
ATOM 677 C CA . GLU A 1 87 ? -13.119 4.334 7.230 1.00 85.25 87 GLU A CA 1
ATOM 678 C C . GLU A 1 87 ? -12.721 5.630 7.955 1.00 85.25 87 GLU A C 1
ATOM 680 O O . GLU A 1 87 ? -11.612 5.754 8.500 1.00 85.25 87 GLU A O 1
ATOM 685 N N . GLU A 1 88 ? -13.643 6.589 7.987 1.00 81.62 88 GLU A N 1
ATOM 686 C CA . GLU A 1 88 ? -13.445 7.880 8.638 1.00 81.62 88 GLU A CA 1
ATOM 687 C C . GLU A 1 88 ? -13.107 7.707 10.130 1.00 81.62 88 GLU A C 1
ATOM 689 O O . GLU A 1 88 ? -13.690 6.898 10.849 1.00 81.62 88 GLU A O 1
ATOM 694 N N . GLY A 1 89 ? -12.101 8.440 10.611 1.00 84.62 89 GLY A N 1
ATOM 695 C CA . GLY A 1 89 ? -11.636 8.335 11.999 1.00 84.62 89 GLY A CA 1
ATOM 696 C C . GLY A 1 89 ? -10.854 7.056 12.332 1.00 84.62 89 GLY A C 1
ATOM 697 O O . GLY A 1 89 ? -10.240 6.985 13.398 1.00 84.62 89 GLY A O 1
ATOM 698 N N . CYS A 1 90 ? -10.779 6.068 11.434 1.00 88.44 90 CYS A N 1
ATOM 699 C CA . CYS A 1 90 ? -9.935 4.902 11.657 1.00 88.44 90 CYS A CA 1
ATOM 700 C C . CYS A 1 90 ? -8.454 5.297 11.617 1.00 88.44 90 CYS A C 1
ATOM 702 O O . CYS A 1 90 ? -8.009 6.039 10.744 1.00 88.44 90 CYS A O 1
ATOM 704 N N . THR A 1 91 ? -7.660 4.779 12.550 1.00 93.19 91 THR A N 1
ATOM 705 C CA . THR A 1 91 ? -6.211 5.026 12.639 1.00 93.19 91 THR A CA 1
ATOM 706 C C . THR A 1 91 ? -5.390 3.786 12.302 1.00 93.19 91 THR A C 1
ATOM 708 O O . THR A 1 91 ? -4.191 3.749 12.568 1.00 93.19 91 THR A O 1
ATOM 711 N N . LYS A 1 92 ? -6.025 2.754 11.731 1.00 95.12 92 LYS A N 1
ATOM 712 C CA . LYS A 1 92 ? -5.351 1.492 11.442 1.00 95.12 92 LYS A CA 1
ATOM 713 C C . LYS A 1 92 ? -4.530 1.561 10.165 1.00 95.12 92 LYS A C 1
ATOM 715 O O . LYS A 1 92 ? -5.052 1.955 9.123 1.00 95.12 92 LYS A O 1
ATOM 720 N N . TYR A 1 93 ? -3.283 1.108 10.259 1.00 97.44 93 TYR A N 1
ATOM 721 C CA . TYR A 1 93 ? -2.344 0.995 9.147 1.00 97.44 93 TYR A CA 1
ATOM 722 C C . TYR A 1 93 ? -1.814 -0.429 9.046 1.00 97.44 93 TYR A C 1
ATOM 724 O O . TYR A 1 93 ? -1.531 -1.075 10.057 1.00 97.44 93 TYR A O 1
ATOM 732 N N . PHE A 1 94 ? -1.691 -0.929 7.824 1.00 97.88 94 PHE A N 1
ATOM 733 C CA . PHE A 1 94 ? -1.200 -2.275 7.561 1.00 97.88 94 PHE A CA 1
ATOM 734 C C . PHE A 1 94 ? -0.670 -2.383 6.134 1.00 97.88 94 PHE A C 1
ATOM 736 O O . PHE A 1 94 ? -1.054 -1.609 5.259 1.00 97.88 94 PHE A O 1
ATOM 743 N N . HIS A 1 95 ? 0.211 -3.348 5.883 1.00 97.75 95 HIS A N 1
ATOM 744 C CA . HIS A 1 95 ? 0.550 -3.713 4.510 1.00 97.75 95 HIS A CA 1
ATOM 745 C C . HIS A 1 95 ? -0.686 -4.281 3.812 1.00 97.75 95 HIS A C 1
ATOM 747 O O . HIS A 1 95 ? -1.469 -4.995 4.442 1.00 97.75 95 HIS A O 1
ATOM 753 N N . VAL A 1 96 ? -0.819 -4.023 2.511 1.00 96.19 96 VAL A N 1
ATOM 754 C CA . VAL A 1 96 ? -1.929 -4.529 1.686 1.00 96.19 96 VAL A CA 1
ATOM 755 C C . VAL A 1 96 ? -2.057 -6.047 1.823 1.00 96.19 96 VAL A C 1
ATOM 757 O O . VAL A 1 96 ? -3.101 -6.541 2.235 1.00 96.19 96 VAL A O 1
ATOM 760 N N . SER A 1 97 ? -0.959 -6.770 1.590 1.00 94.44 97 SER A 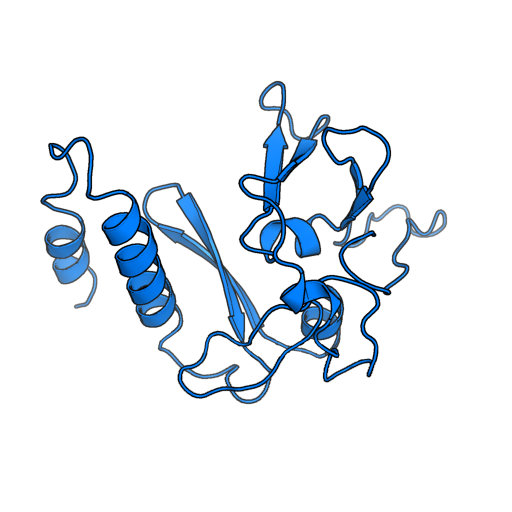N 1
ATOM 761 C CA . SER A 1 97 ? -0.918 -8.232 1.697 1.00 94.44 97 SER A CA 1
ATOM 762 C C . SER A 1 97 ? -1.176 -8.743 3.117 1.00 94.44 97 SER A C 1
ATOM 764 O O . SER A 1 97 ? -1.817 -9.770 3.288 1.00 94.44 97 SER A O 1
ATOM 766 N N . CYS A 1 98 ? -0.726 -8.035 4.162 1.00 94.88 98 CYS A N 1
ATOM 767 C CA . CYS A 1 98 ? -1.083 -8.398 5.538 1.00 94.88 98 CYS A CA 1
ATOM 768 C C . CYS A 1 98 ? -2.587 -8.255 5.776 1.00 94.88 98 CYS A C 1
ATOM 770 O O . CYS A 1 98 ? -3.168 -9.093 6.458 1.00 94.88 98 CYS A O 1
ATOM 772 N N . GLY A 1 99 ? -3.190 -7.187 5.248 1.00 94.19 99 GLY A N 1
ATOM 773 C CA . GLY A 1 99 ? -4.621 -6.953 5.351 1.00 94.19 99 GLY A CA 1
ATOM 774 C C . GLY A 1 99 ? -5.417 -8.069 4.693 1.00 94.19 99 GLY A C 1
ATOM 775 O O . GLY A 1 99 ? -6.268 -8.658 5.351 1.00 94.19 99 GLY A O 1
ATOM 776 N N . ASP A 1 100 ? -5.090 -8.373 3.444 1.00 91.75 100 ASP A N 1
ATOM 777 C CA . ASP A 1 100 ? -5.749 -9.408 2.652 1.00 91.75 100 ASP A CA 1
ATOM 778 C C . ASP A 1 100 ? -5.747 -10.775 3.364 1.00 91.75 100 ASP A C 1
ATOM 780 O O . ASP A 1 100 ? -6.797 -11.323 3.694 1.00 91.75 100 ASP A O 1
ATOM 784 N N . LEU A 1 101 ? -4.570 -11.233 3.803 1.00 91.00 101 LEU A N 1
ATOM 785 C CA . LEU A 1 101 ? -4.409 -12.503 4.529 1.00 91.00 101 LEU A CA 1
ATOM 786 C C . LEU A 1 101 ? -5.129 -12.562 5.882 1.00 91.00 101 LEU A C 1
ATOM 788 O O . LEU A 1 101 ? -5.362 -13.645 6.412 1.00 91.00 101 LEU A O 1
ATOM 792 N N . HIS A 1 102 ? -5.430 -11.411 6.487 1.00 91.75 102 HIS A N 1
ATOM 793 C CA . HIS A 1 102 ? -6.099 -11.331 7.790 1.00 91.75 102 HIS A CA 1
ATOM 794 C C . HIS A 1 102 ? -7.580 -10.950 7.670 1.00 91.75 102 HIS A C 1
ATOM 796 O O . HIS A 1 102 ? -8.186 -10.528 8.663 1.00 91.75 102 HIS A O 1
ATOM 802 N N . GLY A 1 103 ? -8.160 -11.104 6.474 1.00 89.75 103 GLY A N 1
ATOM 803 C CA . GLY A 1 103 ? -9.583 -10.891 6.224 1.00 89.75 103 GLY A CA 1
ATOM 804 C C . GLY A 1 103 ? -10.001 -9.424 6.289 1.00 89.75 103 GLY A C 1
ATOM 805 O O . GLY A 1 103 ? -11.147 -9.119 6.613 1.00 89.75 103 GLY A O 1
ATOM 806 N N . ASN A 1 104 ? -9.078 -8.492 6.039 1.00 91.38 104 ASN A N 1
ATOM 807 C CA . ASN A 1 104 ? -9.476 -7.124 5.730 1.00 91.38 104 ASN A CA 1
ATOM 808 C C . ASN A 1 104 ? -10.147 -7.104 4.352 1.00 91.38 104 ASN A C 1
ATOM 810 O O . ASN A 1 104 ? -9.849 -7.912 3.481 1.00 91.38 104 ASN A O 1
ATOM 814 N N . GLN A 1 105 ? -11.053 -6.157 4.148 1.00 89.88 105 GLN A N 1
ATOM 815 C CA . GLN A 1 105 ? -11.807 -6.059 2.911 1.00 89.88 105 GLN A CA 1
ATOM 816 C C . GLN A 1 105 ? -11.044 -5.208 1.899 1.00 89.88 105 GLN A C 1
ATOM 818 O O . GLN A 1 105 ? -10.821 -4.020 2.132 1.00 89.88 105 GLN A O 1
ATOM 823 N N . LEU A 1 106 ? -10.685 -5.816 0.775 1.00 89.75 106 LEU A N 1
ATOM 824 C CA . LEU A 1 106 ? -10.079 -5.171 -0.382 1.00 89.75 106 LEU A CA 1
ATOM 825 C C . LEU A 1 106 ? -11.102 -5.176 -1.522 1.00 89.75 106 LEU A C 1
ATOM 827 O O . LEU A 1 106 ? -11.691 -6.213 -1.820 1.00 89.75 106 LEU A O 1
ATOM 831 N N . LYS A 1 107 ? -11.362 -4.020 -2.138 1.00 88.38 107 LYS A N 1
ATOM 832 C CA . LYS A 1 107 ? -12.303 -3.897 -3.260 1.00 88.38 107 LYS A CA 1
ATOM 833 C C . LYS A 1 107 ? -11.754 -2.981 -4.340 1.00 88.38 107 LYS A C 1
ATOM 835 O O . LYS A 1 107 ? -11.272 -1.901 -4.026 1.00 88.38 107 LYS A O 1
ATOM 840 N N . GLY A 1 108 ? -11.879 -3.393 -5.597 1.00 85.25 108 GLY A N 1
ATOM 841 C CA . GLY A 1 108 ? -11.814 -2.495 -6.748 1.00 85.25 108 GLY A CA 1
ATOM 842 C C . GLY A 1 108 ? -13.228 -2.064 -7.124 1.00 85.25 108 GLY A C 1
ATOM 843 O O . GLY A 1 108 ? -14.114 -2.909 -7.235 1.00 85.25 108 GLY A O 1
ATOM 844 N N . ILE A 1 109 ? -13.454 -0.764 -7.280 1.00 81.69 109 ILE A N 1
ATOM 845 C CA . ILE A 1 109 ? -14.740 -0.197 -7.693 1.00 81.69 109 ILE A CA 1
ATOM 846 C C . ILE A 1 109 ? -14.549 0.468 -9.047 1.00 81.69 109 ILE A C 1
ATOM 848 O O . ILE A 1 109 ? -13.771 1.412 -9.160 1.00 81.69 109 ILE A O 1
ATOM 852 N N . ASP A 1 110 ? -15.247 -0.026 -10.065 1.00 80.56 110 ASP A N 1
ATOM 853 C CA . ASP A 1 110 ? -15.276 0.603 -11.384 1.00 80.56 110 ASP A CA 1
ATOM 854 C C . ASP A 1 110 ? -16.221 1.806 -11.365 1.00 80.56 110 ASP A C 1
ATOM 856 O O . ASP A 1 110 ? -17.404 1.692 -11.036 1.00 80.56 110 ASP A O 1
ATOM 860 N N . ILE A 1 111 ? -15.677 2.971 -11.702 1.00 78.81 111 ILE A N 1
ATOM 861 C CA . ILE A 1 111 ? -16.421 4.209 -11.864 1.00 78.81 111 ILE A CA 1
ATOM 862 C C . ILE A 1 111 ? -16.089 4.757 -13.250 1.00 78.81 111 ILE A C 1
ATOM 864 O O . ILE A 1 111 ? -15.014 5.314 -13.477 1.00 78.81 111 ILE A O 1
ATOM 868 N N . ALA A 1 112 ? -17.039 4.596 -14.176 1.00 81.75 112 ALA A N 1
ATOM 869 C CA . ALA A 1 112 ? -16.950 5.057 -15.564 1.00 81.75 112 ALA A CA 1
ATOM 870 C C . ALA A 1 112 ? -15.704 4.547 -16.325 1.00 81.75 112 ALA A C 1
ATOM 872 O O . ALA A 1 112 ? -15.096 5.292 -17.092 1.00 81.75 112 ALA A O 1
ATOM 873 N N . GLY A 1 113 ? -15.325 3.282 -16.121 1.00 77.81 113 GLY A N 1
ATOM 874 C CA . GLY A 1 113 ? -14.183 2.641 -16.777 1.00 77.81 113 GLY A CA 1
ATOM 875 C C . GLY A 1 113 ? -12.851 2.856 -16.058 1.00 77.81 113 GLY A C 1
ATOM 876 O O . GLY A 1 113 ? -11.810 2.432 -16.557 1.00 77.81 113 GLY A O 1
ATOM 877 N N . LYS A 1 114 ? -12.860 3.513 -14.891 1.00 75.50 114 LYS A N 1
ATOM 878 C CA . LYS A 1 114 ? -11.685 3.692 -14.036 1.00 75.50 114 LYS A CA 1
ATOM 879 C C . LYS A 1 114 ? -11.887 2.964 -12.715 1.00 75.50 114 LYS A C 1
ATOM 881 O O . LYS A 1 114 ? -12.839 3.234 -11.988 1.00 75.50 114 LYS A O 1
ATOM 886 N N . ILE A 1 115 ? -10.959 2.068 -12.389 1.00 81.25 115 ILE A N 1
ATOM 887 C CA . ILE A 1 115 ? -11.010 1.275 -11.159 1.00 81.25 115 ILE A CA 1
ATOM 888 C C . ILE A 1 115 ? -10.372 2.052 -10.002 1.00 81.25 115 ILE A C 1
ATOM 890 O O . ILE A 1 115 ? -9.242 2.534 -10.097 1.00 81.25 115 ILE A O 1
ATOM 894 N N . TYR A 1 116 ? -11.093 2.135 -8.887 1.00 81.12 116 TYR A N 1
ATOM 895 C CA . TYR A 1 116 ? -10.649 2.705 -7.621 1.00 81.12 116 TYR A CA 1
ATOM 896 C C . TYR A 1 116 ? -10.502 1.606 -6.574 1.00 81.12 116 TYR A C 1
ATOM 898 O O . TYR A 1 116 ? -11.466 0.919 -6.244 1.00 81.12 116 TYR A O 1
ATOM 906 N N . TYR A 1 117 ? -9.301 1.454 -6.024 1.00 86.56 117 TYR A N 1
ATOM 907 C CA . TYR A 1 117 ? -9.022 0.444 -5.006 1.00 86.56 117 TYR A CA 1
ATOM 908 C C . TYR A 1 117 ? -9.256 0.996 -3.601 1.00 86.56 117 TYR A C 1
ATOM 910 O O . TYR A 1 117 ? -8.735 2.055 -3.236 1.00 86.56 117 TYR A O 1
ATOM 918 N N . VAL A 1 118 ? -10.045 0.270 -2.807 1.00 87.25 118 VAL A N 1
ATOM 919 C CA . VAL A 1 118 ? -10.409 0.633 -1.439 1.00 87.25 118 VAL A CA 1
ATOM 920 C C . VAL A 1 118 ? -10.193 -0.500 -0.456 1.00 87.25 118 VAL A C 1
ATOM 922 O O . VAL A 1 118 ? -10.577 -1.641 -0.706 1.00 87.25 118 VAL A O 1
ATOM 925 N N . ILE A 1 119 ? -9.599 -0.162 0.689 1.00 89.06 119 ILE A N 1
ATOM 926 C CA . ILE A 1 119 ? -9.235 -1.110 1.734 1.00 89.06 119 ILE A CA 1
ATOM 927 C C . ILE A 1 119 ? -9.787 -0.718 3.112 1.00 89.06 119 ILE A C 1
ATOM 929 O O . ILE A 1 119 ? -9.545 0.375 3.640 1.00 89.06 119 ILE A O 1
ATOM 933 N N . HIS A 1 120 ? -10.497 -1.657 3.736 1.00 90.81 120 HIS A N 1
ATOM 934 C CA . HIS A 1 120 ? -11.067 -1.523 5.075 1.00 90.81 120 HIS A CA 1
ATOM 935 C C . HIS A 1 120 ? -10.575 -2.630 5.997 1.00 90.81 120 HIS A C 1
ATOM 937 O O . HIS A 1 120 ? -10.501 -3.794 5.621 1.00 90.81 120 HIS A O 1
ATOM 943 N N . CYS A 1 121 ? -10.252 -2.284 7.242 1.00 92.75 121 CYS A N 1
ATOM 944 C CA . CYS A 1 121 ? -9.905 -3.292 8.235 1.00 92.75 121 CYS A CA 1
ATOM 945 C C . CYS A 1 121 ? -11.125 -4.144 8.620 1.00 92.75 121 CYS A C 1
ATOM 947 O O . CYS A 1 121 ? -12.254 -3.670 8.546 1.00 92.75 121 CYS A O 1
ATOM 949 N N . LYS A 1 122 ? -10.900 -5.359 9.127 1.00 89.81 122 LYS A N 1
ATOM 950 C CA . LYS A 1 122 ? -11.957 -6.326 9.483 1.00 89.81 122 LYS A CA 1
ATOM 951 C C . LYS A 1 122 ? -13.079 -5.812 10.399 1.00 89.81 122 LYS A C 1
ATOM 953 O O . LYS A 1 122 ? -14.182 -6.336 10.383 1.00 89.81 122 LYS A O 1
ATOM 958 N N . ILE A 1 123 ? -12.832 -4.779 11.213 1.00 88.94 123 ILE A N 1
ATOM 959 C CA . ILE A 1 123 ? -13.892 -4.194 12.063 1.00 88.94 123 ILE A CA 1
ATOM 960 C C . ILE A 1 123 ? -14.846 -3.276 11.280 1.00 88.94 123 ILE A C 1
ATOM 962 O O . ILE A 1 123 ? -15.948 -3.015 11.746 1.00 88.94 123 ILE A O 1
ATOM 966 N N . HIS A 1 124 ? -14.434 -2.818 10.097 1.00 85.19 124 HIS A N 1
ATOM 967 C CA . HIS A 1 124 ? -15.197 -1.967 9.177 1.00 85.19 124 HIS A CA 1
ATOM 968 C C . HIS A 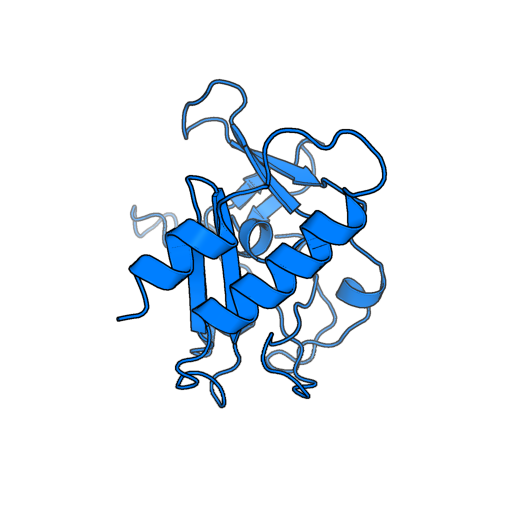1 124 ? -15.606 -2.729 7.904 1.00 85.19 124 HIS A C 1
ATOM 970 O O . HIS A 1 124 ? -15.998 -2.138 6.908 1.00 85.19 124 HIS A O 1
ATOM 976 N N . GLU A 1 125 ? -15.554 -4.064 7.936 1.00 67.38 125 GLU A N 1
ATOM 977 C CA . GLU A 1 125 ? -15.924 -4.946 6.820 1.00 67.38 125 GLU A CA 1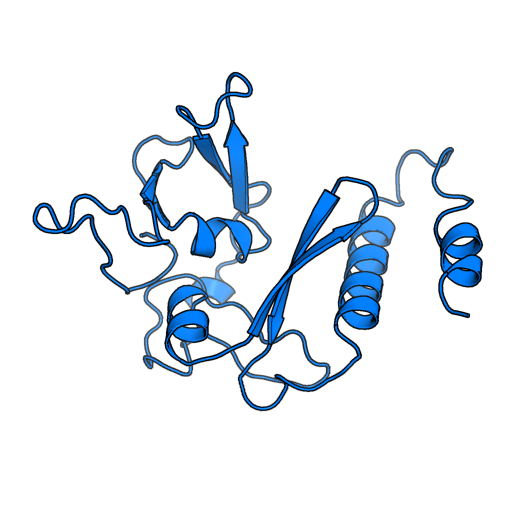
ATOM 978 C C . GLU A 1 125 ? -17.375 -4.730 6.336 1.00 67.38 125 GLU A C 1
ATOM 980 O O . GLU A 1 125 ? -17.693 -4.927 5.161 1.00 67.38 125 GLU A O 1
ATOM 985 N N . LYS A 1 126 ? -18.264 -4.318 7.251 1.00 60.66 126 LYS A N 1
ATOM 986 C CA . LYS A 1 126 ? -19.720 -4.250 7.046 1.00 60.66 126 LYS A CA 1
ATOM 987 C C . LYS A 1 126 ? -20.256 -2.854 6.747 1.00 60.66 126 LYS A C 1
ATOM 989 O O . LYS A 1 126 ? -21.472 -2.714 6.587 1.00 60.66 126 LYS A O 1
ATOM 994 N N . THR A 1 127 ? -19.415 -1.822 6.703 1.00 55.16 127 THR A N 1
ATOM 995 C CA . THR A 1 127 ? -19.912 -0.473 6.434 1.00 55.16 127 THR A CA 1
ATOM 996 C C . THR A 1 127 ? -20.447 -0.446 4.998 1.00 55.16 127 THR A C 1
ATOM 998 O O . THR A 1 127 ? -19.692 -0.551 4.040 1.00 55.16 127 THR A O 1
ATOM 1001 N N . ARG A 1 128 ? -21.769 -0.323 4.814 1.00 52.12 128 ARG A N 1
ATOM 1002 C CA . ARG A 1 128 ? -22.444 -0.219 3.497 1.00 52.12 128 ARG A CA 1
ATOM 1003 C C . ARG A 1 128 ? -22.059 1.045 2.693 1.00 52.12 128 ARG A C 1
ATOM 1005 O O . ARG A 1 128 ? -22.709 1.346 1.704 1.00 52.12 128 ARG A O 1
ATOM 1012 N N . ARG A 1 129 ? -21.028 1.787 3.111 1.00 55.41 129 ARG A N 1
ATOM 1013 C CA . ARG A 1 129 ? -20.633 3.109 2.593 1.00 55.41 129 ARG A CA 1
ATOM 1014 C C . ARG A 1 129 ? -19.417 3.087 1.666 1.00 55.41 129 ARG A C 1
ATOM 1016 O O . ARG A 1 129 ? -18.884 4.134 1.337 1.00 55.41 129 ARG A O 1
ATOM 1023 N N . ILE A 1 130 ? -18.977 1.913 1.217 1.00 54.44 130 ILE A N 1
ATOM 1024 C CA . ILE A 1 130 ? -17.749 1.765 0.412 1.00 54.44 130 ILE A CA 1
ATOM 1025 C C . ILE A 1 130 ? -17.838 2.585 -0.890 1.00 54.44 130 ILE A C 1
ATOM 1027 O O . ILE A 1 130 ? -16.847 3.184 -1.302 1.00 54.44 130 ILE A O 1
ATOM 1031 N N . GLU A 1 131 ? -19.026 2.688 -1.491 1.00 54.50 131 GLU A N 1
ATOM 1032 C CA . GLU A 1 131 ? -19.275 3.544 -2.661 1.00 54.50 131 GLU A CA 1
ATOM 1033 C C . GLU A 1 131 ? -19.222 5.047 -2.312 1.00 54.50 131 GLU A C 1
ATOM 1035 O O . GLU A 1 131 ? -18.619 5.827 -3.048 1.00 54.50 131 GLU A O 1
ATOM 1040 N N . GLU A 1 132 ? -19.758 5.459 -1.156 1.00 55.75 132 GLU A N 1
ATOM 1041 C CA . GLU A 1 132 ? -19.710 6.850 -0.669 1.00 55.75 132 GLU A CA 1
ATOM 1042 C C . GLU A 1 132 ? -18.277 7.293 -0.302 1.00 55.75 132 GLU A C 1
ATOM 1044 O O . GLU A 1 132 ? -17.879 8.427 -0.581 1.00 55.75 132 GLU A O 1
ATOM 1049 N N . ASP A 1 133 ? -17.468 6.400 0.276 1.00 55.28 133 ASP A N 1
ATOM 1050 C CA . ASP A 1 133 ? -16.069 6.672 0.630 1.00 55.28 133 ASP A CA 1
ATOM 1051 C C . ASP A 1 133 ? -15.154 6.703 -0.605 1.00 55.28 133 ASP A C 1
ATOM 1053 O O . ASP A 1 133 ? -14.246 7.540 -0.684 1.00 55.28 133 ASP A O 1
ATOM 1057 N N . CYS A 1 134 ? -15.427 5.865 -1.616 1.00 52.31 134 CYS A N 1
ATOM 1058 C CA . CYS A 1 134 ? -14.818 6.006 -2.945 1.00 52.31 134 CYS A CA 1
ATOM 1059 C C . CYS A 1 134 ? -15.129 7.368 -3.551 1.00 52.31 134 CYS A C 1
ATOM 1061 O O . CYS A 1 134 ? -14.229 8.036 -4.059 1.00 52.31 134 CYS A O 1
ATOM 1063 N N . PHE A 1 135 ? -16.389 7.796 -3.458 1.00 55.88 135 PHE A N 1
ATOM 1064 C CA . PHE A 1 135 ? -16.865 9.058 -4.007 1.00 55.88 135 PHE A CA 1
ATOM 1065 C C . PHE A 1 135 ? -16.209 10.273 -3.337 1.00 55.88 135 PHE A C 1
ATOM 1067 O O . PHE A 1 135 ? -15.739 11.173 -4.029 1.00 55.88 135 PHE A O 1
ATOM 1074 N N . ARG A 1 136 ? -16.075 10.284 -2.003 1.00 56.69 136 ARG A N 1
ATOM 1075 C CA . ARG A 1 136 ? -15.342 11.344 -1.279 1.00 56.69 136 ARG A CA 1
ATOM 1076 C C . ARG A 1 136 ? -13.887 11.455 -1.736 1.00 56.69 136 ARG A C 1
ATOM 1078 O O . ARG A 1 136 ? -13.369 12.563 -1.868 1.00 56.69 136 ARG A O 1
ATOM 1085 N N . ARG A 1 137 ? -13.232 10.323 -2.010 1.00 52.38 137 ARG A N 1
ATOM 1086 C CA . ARG A 1 137 ? -11.846 10.293 -2.495 1.00 52.38 137 ARG A CA 1
ATOM 1087 C C . ARG A 1 137 ? -11.736 10.727 -3.958 1.00 52.38 137 ARG A C 1
ATOM 1089 O O . ARG A 1 137 ? -10.829 11.478 -4.295 1.00 52.38 137 ARG A O 1
ATOM 1096 N N . LEU A 1 138 ? -12.688 10.329 -4.798 1.00 53.12 138 LEU A N 1
ATOM 1097 C CA . LEU A 1 138 ? -12.865 10.818 -6.167 1.00 53.12 138 LEU A CA 1
ATOM 1098 C C . LEU A 1 138 ? -13.042 12.335 -6.222 1.00 53.12 138 LEU A C 1
ATOM 1100 O O . LEU A 1 138 ? -12.360 12.992 -7.005 1.00 53.12 138 LEU A O 1
ATOM 1104 N N . ILE A 1 139 ? -13.898 12.899 -5.364 1.00 50.66 139 ILE A N 1
ATOM 1105 C CA . ILE A 1 139 ? -14.062 14.351 -5.237 1.00 50.66 139 ILE A CA 1
ATOM 1106 C C . ILE A 1 139 ? -12.732 14.988 -4.838 1.00 50.66 139 ILE A C 1
ATOM 1108 O O . ILE A 1 139 ? -12.307 15.929 -5.489 1.00 50.66 139 ILE A O 1
ATOM 1112 N N . GLN A 1 140 ? -12.026 14.463 -3.833 1.00 48.19 140 GLN A N 1
ATOM 1113 C CA . GLN A 1 140 ? -10.751 15.051 -3.408 1.00 48.19 140 GLN A CA 1
ATOM 1114 C C . GLN A 1 140 ? -9.678 15.027 -4.511 1.00 48.19 140 GLN A C 1
ATOM 1116 O O . GLN A 1 140 ? -9.045 16.053 -4.739 1.00 48.19 140 GLN A O 1
ATOM 1121 N N . VAL A 1 141 ? -9.504 13.918 -5.241 1.00 47.31 141 VAL A N 1
ATOM 1122 C CA . VAL A 1 141 ? -8.525 13.837 -6.347 1.00 47.31 141 VAL A CA 1
ATOM 1123 C C . VAL A 1 141 ? -8.918 14.760 -7.508 1.00 47.31 141 VAL A C 1
ATOM 1125 O O . VAL A 1 141 ? -8.094 15.540 -7.973 1.00 47.31 141 VAL A O 1
ATOM 1128 N N . THR A 1 142 ? -10.192 14.762 -7.918 1.00 41.50 142 THR A N 1
ATOM 1129 C CA . THR A 1 142 ? -10.685 15.648 -8.994 1.00 41.50 142 THR A CA 1
ATOM 1130 C C . THR A 1 142 ? -10.655 17.132 -8.612 1.00 41.50 142 THR A C 1
ATOM 1132 O O . THR A 1 142 ? -10.453 17.972 -9.482 1.00 41.50 142 THR A O 1
ATOM 1135 N N . THR A 1 143 ? -10.803 17.482 -7.325 1.00 35.84 143 THR A N 1
ATOM 1136 C CA . THR A 1 143 ? -10.641 18.867 -6.842 1.00 35.84 143 THR A CA 1
ATOM 1137 C C . THR A 1 143 ? -9.185 19.342 -6.803 1.00 35.84 143 THR A C 1
ATOM 1139 O O . THR A 1 143 ? -8.949 20.546 -6.838 1.00 35.84 143 THR A O 1
ATOM 1142 N N . PHE A 1 144 ? -8.207 18.431 -6.744 1.00 34.47 144 PHE A N 1
ATOM 1143 C CA . PHE A 1 144 ? -6.783 18.779 -6.841 1.00 34.47 144 PHE A CA 1
ATOM 1144 C C . PHE A 1 144 ? -6.335 18.969 -8.300 1.00 34.47 144 PHE A C 1
ATOM 1146 O O . PHE A 1 144 ? -5.553 19.878 -8.569 1.00 34.47 144 PHE A O 1
ATOM 1153 N N . ASP A 1 145 ? -6.912 18.216 -9.243 1.00 37.06 145 ASP A N 1
ATOM 1154 C CA . ASP A 1 145 ? -6.747 18.430 -10.695 1.00 37.06 145 ASP A CA 1
ATOM 1155 C C . ASP A 1 145 ? -7.478 19.698 -11.213 1.00 37.06 145 ASP A C 1
ATOM 1157 O O . ASP A 1 145 ? -7.293 20.130 -12.349 1.00 37.06 145 ASP A O 1
ATOM 1161 N N . TRP A 1 146 ? -8.293 20.347 -10.374 1.00 33.94 146 TRP A N 1
ATOM 1162 C CA . TRP A 1 146 ? -9.257 21.411 -10.717 1.00 33.94 146 TRP A CA 1
ATOM 1163 C C . TRP A 1 146 ? -8.661 22.796 -11.033 1.00 33.94 146 TRP A C 1
ATOM 1165 O O . TRP A 1 146 ? -9.402 23.772 -11.155 1.00 33.94 146 TRP A O 1
ATOM 1175 N N . PHE A 1 147 ? -7.336 22.917 -11.153 1.00 36.34 147 PHE A N 1
ATOM 1176 C CA . PHE A 1 147 ? -6.674 24.168 -11.552 1.00 36.34 147 PHE A CA 1
ATOM 1177 C C . PHE A 1 147 ? -6.342 24.256 -13.054 1.00 36.34 147 PHE A C 1
ATOM 1179 O O . PHE A 1 147 ? -5.753 25.252 -13.475 1.00 36.34 147 PHE A O 1
ATOM 1186 N N . GLY A 1 148 ? -6.754 23.293 -13.887 1.00 40.31 148 GLY A N 1
ATOM 1187 C CA . GLY A 1 148 ? -6.589 23.392 -15.341 1.00 40.31 148 GLY A CA 1
ATOM 1188 C C . GLY A 1 148 ? -7.548 22.497 -16.129 1.00 40.31 148 GLY A C 1
ATOM 1189 O O . GLY A 1 148 ? -7.489 21.286 -16.005 1.00 40.31 148 GLY A O 1
ATOM 1190 N N . GLU A 1 149 ? -8.378 23.117 -16.975 1.00 36.72 149 GLU A N 1
ATOM 1191 C CA . GLU A 1 149 ? -9.266 22.508 -17.991 1.00 36.72 149 GLU A CA 1
ATOM 1192 C C . GLU A 1 149 ? -10.601 21.904 -17.503 1.00 36.72 149 GLU A C 1
ATOM 1194 O O . GLU A 1 149 ? -10.822 20.699 -17.406 1.00 36.72 149 GLU A O 1
ATOM 1199 N N . VAL A 1 150 ? -11.562 22.805 -17.282 1.00 41.41 150 VAL A N 1
ATOM 1200 C CA . VAL A 1 150 ? -12.997 22.524 -17.143 1.00 41.41 150 VAL A CA 1
ATOM 1201 C C . VAL A 1 150 ? -13.660 22.509 -18.517 1.00 41.41 150 VAL A C 1
ATOM 1203 O O . VAL A 1 150 ? -13.696 23.551 -19.150 1.00 41.41 150 VAL A O 1
ATOM 1206 N N . ASP A 1 151 ? -14.211 21.368 -18.948 1.00 32.53 151 ASP A N 1
ATOM 1207 C CA . ASP A 1 151 ? -15.343 21.361 -19.906 1.00 32.53 151 ASP A CA 1
ATOM 1208 C C . ASP A 1 151 ? -16.146 20.039 -19.999 1.00 32.53 151 ASP A C 1
ATOM 1210 O O . ASP A 1 151 ? -17.124 19.972 -20.739 1.00 32.53 151 ASP A O 1
ATOM 1214 N N . ARG A 1 152 ? -15.818 18.964 -19.255 1.00 39.31 152 ARG A N 1
ATOM 1215 C CA . ARG A 1 152 ? -16.555 17.674 -19.365 1.00 39.31 152 ARG A CA 1
ATOM 1216 C C . ARG A 1 152 ? -16.932 16.972 -18.052 1.00 39.31 152 ARG A C 1
ATOM 1218 O O . ARG A 1 152 ? -17.290 15.800 -18.069 1.00 39.31 152 ARG A O 1
ATOM 1225 N N . ILE A 1 153 ? -16.906 17.678 -16.918 1.00 42.22 153 ILE A N 1
ATOM 1226 C CA . ILE A 1 153 ? -17.316 17.144 -15.598 1.00 42.22 153 ILE A CA 1
ATOM 1227 C C . ILE A 1 153 ? -18.501 17.953 -15.041 1.00 42.22 153 ILE A C 1
ATOM 1229 O O . ILE A 1 153 ? -18.529 18.372 -13.890 1.00 42.22 153 ILE A O 1
ATOM 1233 N N . PHE A 1 154 ? -19.502 18.195 -15.881 1.00 34.28 154 PHE A N 1
ATOM 1234 C CA . PHE A 1 154 ? -20.832 18.635 -15.463 1.00 34.28 154 PHE A CA 1
ATOM 1235 C C . PHE A 1 154 ? -21.819 17.565 -15.928 1.00 34.28 154 PHE A C 1
ATOM 1237 O O . PHE A 1 154 ? -22.481 17.762 -16.931 1.00 34.28 154 PHE A O 1
ATOM 1244 N N . ASP A 1 155 ? -21.826 16.396 -15.270 1.00 40.19 155 ASP A N 1
ATOM 1245 C CA . ASP A 1 155 ? -23.011 15.508 -15.248 1.00 40.19 155 ASP A CA 1
ATOM 1246 C C . ASP A 1 155 ? -22.846 14.209 -14.442 1.00 40.19 155 ASP A C 1
ATOM 1248 O O . ASP A 1 155 ? -23.833 13.526 -14.188 1.00 40.19 155 ASP A O 1
ATOM 1252 N N . ALA A 1 156 ? -21.647 13.844 -13.974 1.00 40.34 156 ALA A N 1
ATOM 1253 C CA . ALA A 1 156 ? -21.482 12.596 -13.215 1.00 40.34 156 ALA A CA 1
ATOM 1254 C C . ALA A 1 156 ? -22.285 12.587 -11.896 1.00 40.34 156 ALA A C 1
ATOM 1256 O O . ALA A 1 156 ? -22.857 11.566 -11.526 1.00 40.34 156 ALA A O 1
ATOM 1257 N N . SER A 1 157 ? -22.407 13.731 -11.216 1.00 42.19 157 SER A N 1
ATOM 1258 C CA . SER A 1 157 ? -23.242 13.876 -10.014 1.00 42.19 157 SER A CA 1
ATOM 1259 C C . SER A 1 157 ? -24.749 13.822 -10.311 1.00 42.19 157 SER A C 1
ATOM 1261 O O . SER A 1 157 ? -25.515 13.342 -9.476 1.00 42.19 157 SER A O 1
ATOM 1263 N N . ALA A 1 158 ? -25.183 14.264 -11.496 1.00 41.56 158 ALA A N 1
ATOM 1264 C CA . ALA A 1 158 ? -26.586 14.258 -11.915 1.00 41.56 158 ALA A CA 1
ATOM 1265 C C . ALA A 1 158 ? -27.036 12.893 -12.472 1.00 41.56 158 ALA A C 1
ATOM 1267 O O . ALA A 1 158 ? -28.147 12.452 -12.177 1.00 41.56 158 ALA A O 1
ATOM 1268 N N . LEU A 1 159 ? -26.163 12.189 -13.202 1.00 43.28 159 LEU A N 1
ATOM 1269 C CA . LEU A 1 159 ? -26.380 10.812 -13.666 1.00 43.28 159 LEU A CA 1
ATOM 1270 C C . LEU A 1 159 ? -26.419 9.810 -12.499 1.00 43.28 159 LEU A C 1
ATOM 1272 O O . LEU A 1 159 ? -27.216 8.876 -12.515 1.00 43.28 159 LEU A O 1
ATOM 1276 N N . LEU A 1 160 ? -25.627 10.024 -11.442 1.00 44.47 160 LEU A N 1
ATOM 1277 C CA . LEU A 1 160 ? -25.563 9.108 -10.294 1.00 44.47 160 LEU A CA 1
ATOM 1278 C C . LEU A 1 160 ? -26.765 9.240 -9.339 1.00 44.47 160 LEU A C 1
ATOM 1280 O O . LEU A 1 160 ? -27.224 8.247 -8.776 1.00 44.47 160 LEU A O 1
ATOM 1284 N N . MET A 1 161 ? -27.356 10.436 -9.229 1.00 45.12 161 MET A N 1
ATOM 1285 C CA . MET A 1 161 ? -28.620 10.652 -8.501 1.00 45.12 161 MET A CA 1
ATOM 1286 C C . MET A 1 161 ? -29.812 9.909 -9.136 1.00 45.12 161 MET A C 1
ATOM 1288 O O . MET A 1 161 ? -30.844 9.739 -8.489 1.00 45.12 161 MET A O 1
ATOM 1292 N N . GLN A 1 162 ? -29.687 9.443 -10.384 1.00 43.94 162 GLN A N 1
ATOM 1293 C CA . GLN A 1 162 ? -30.709 8.623 -11.044 1.00 43.94 162 GLN A CA 1
ATOM 1294 C C . GLN A 1 162 ? -30.576 7.123 -10.735 1.00 43.94 162 GLN A C 1
ATOM 1296 O O . GLN A 1 162 ? -31.569 6.407 -10.848 1.00 43.94 162 GLN A O 1
ATOM 1301 N N . HIS A 1 163 ? -29.399 6.655 -10.302 1.00 39.84 163 HIS A N 1
ATOM 1302 C CA . HIS A 1 163 ? -29.144 5.247 -9.963 1.00 39.84 163 HIS A CA 1
ATOM 1303 C C . HIS A 1 163 ? -29.241 4.926 -8.462 1.00 39.84 163 HIS A C 1
ATOM 1305 O O . HIS A 1 163 ? -29.314 3.756 -8.104 1.00 39.84 163 HIS A O 1
ATOM 1311 N N . LEU A 1 164 ? -29.316 5.939 -7.592 1.00 35.53 164 LEU A N 1
ATOM 1312 C CA . LEU A 1 164 ? -29.534 5.800 -6.142 1.00 35.53 164 LEU A CA 1
ATOM 1313 C C . LEU A 1 164 ? -31.030 5.815 -5.739 1.00 35.53 164 LEU A C 1
ATOM 1315 O O . LEU A 1 164 ? -31.380 6.337 -4.680 1.00 35.53 164 LEU A O 1
ATOM 1319 N N . LYS A 1 165 ? -31.921 5.263 -6.576 1.00 33.16 165 LYS A N 1
ATOM 1320 C CA . LYS A 1 165 ? -33.335 5.017 -6.230 1.00 33.16 165 LYS A CA 1
ATOM 1321 C C . LYS A 1 165 ? -33.588 3.564 -5.861 1.00 33.16 165 LYS A C 1
ATOM 1323 O O . LYS A 1 165 ? -33.096 2.687 -6.601 1.00 33.16 165 LYS A O 1
#

pLDDT: mean 74.83, std 21.79, range [32.53, 98.12]

InterPro domains:
  IPR013083 Zinc finger, RING/FYVE/PHD-type [G3DSA:3.30.40.10] (1-127)
  IPR034732 Extended PHD (ePHD) domain [PS51805] (1-125)
  IPR050701 Histone Modification Regulator [PTHR13793] (1-125)

Sequence (165 aa):
CYLCPNKYSFDEETYEGGEFELIAKDDGVRYAHGLCAMFVPETEIASSDGSDNDCKIIEKEPIPKFRFETECQICHTKLGACVKCQEEGCTKYFHVSCGDLHGNQLKGIDIAGKIYYVIHCKIHEKTRRIEEDCFRRLIQVTTFDWFGEVDRIFDASALLMQHLK

Organism: NCBI:txid94023

Secondary structure (DSSP, 8-state):
--S-S------TTT-S--S-PEEEBTTSS-EEEHHHHHHSTTEEEEESSSSGGGEEEEESSPPPHHHHHSPPTTT---SS-EEE--STT---EEEHHHHHHTT-EEEEEEETTEEEEEEE-GGGTT-TTHHHHHHHHHHHHHHHSTTS--SS-SSHHHHHTTT--

Foldseek 3Di:
DQADPDPDDDPVPPVDNPQFDWAAAPVNPDTGTQQQQQAQVQWDWDAPPPDPPRIHIYRNDPRDPVQLVDAQPQPRHSRHGWDFALPPPGPHIHRSVSQVVVPWDWDWDDDPNDTDIHTHHPVCNPPPCRVVSSVVVVCVVVVVVPPDDDDPPPPSVVVVVVVPD

Radius of gyration: 17.31 Å; chains: 1; bounding box: 49×52×39 Å